Protein AF-A0A1F4BBY7-F1 (afdb_monomer)

Secondary structure (DSSP, 8-state):
--HHHHHH-TTTT-EEESS-SS---TT--EEEEEEETTEEEEEEEETTEEEEEE----GGGSS---

Foldseek 3Di:
DDVVCVVPDPQQVWAWDPDDPDDDDPPWTWTWTDPDPVWIFIWIDDPRDIHTDDTPDDPVPPPPPD

Solvent-accessible surface area (backbone atoms only — not comparable to full-atom values): 4404 Å² total; per-residue (Å²): 139,55,70,68,59,56,66,66,33,78,77,34,51,70,38,80,44,93,82,60,102,62,93,72,60,92,91,66,58,45,29,37,32,43,80,47,98,90,41,59,32,36,34,33,73,58,89,94,41,78,45,80,75,44,70,78,73,78,74,90,68,81,74,86,78,129

Sequence (66 aa):
MSWSQVYEDRGLKWEKIDNPPVQLQVGESVYSIRITQARRALVTRRGDFMSFLTLPVDHDATYTGR

Structure (mmCIF, N/CA/C/O backbone):
data_AF-A0A1F4BBY7-F1
#
_entry.id   AF-A0A1F4BBY7-F1
#
loop_
_atom_site.group_PDB
_atom_site.id
_atom_site.type_symbol
_atom_site.label_atom_id
_atom_site.label_alt_id
_atom_site.label_comp_id
_atom_site.label_asym_id
_atom_site.label_entity_id
_atom_site.label_seq_id
_atom_site.pdbx_PDB_ins_code
_atom_site.Cartn_x
_atom_site.Cartn_y
_atom_site.Cartn_z
_atom_site.occupancy
_atom_site.B_iso_or_equiv
_atom_site.auth_seq_id
_atom_site.auth_comp_id
_atom_site.auth_asym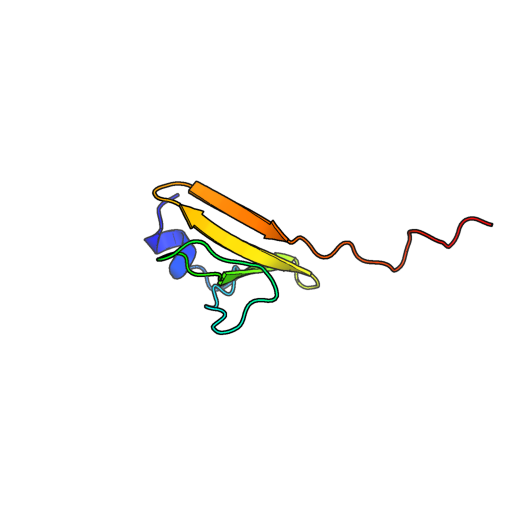_id
_atom_site.auth_atom_id
_atom_site.pdbx_PDB_model_num
ATOM 1 N N . MET A 1 1 ? -10.899 -10.755 4.881 1.00 80.06 1 MET A N 1
ATOM 2 C CA . MET A 1 1 ? -9.526 -10.391 5.285 1.00 80.06 1 MET A CA 1
ATOM 3 C C . MET A 1 1 ? -9.626 -9.163 6.172 1.00 80.06 1 MET A C 1
ATOM 5 O O . MET A 1 1 ? -10.324 -8.235 5.781 1.00 80.06 1 MET A O 1
ATOM 9 N N . SER A 1 2 ? -9.044 -9.181 7.371 1.00 93.75 2 SER A N 1
ATOM 10 C CA . SER A 1 2 ? -9.065 -8.033 8.289 1.00 93.75 2 SER A CA 1
ATOM 11 C C . SER A 1 2 ? -7.842 -7.136 8.092 1.00 93.75 2 SER A C 1
ATOM 13 O O . SER A 1 2 ? -6.825 -7.564 7.548 1.00 93.75 2 SER A O 1
ATOM 15 N N . TRP A 1 3 ? -7.909 -5.895 8.571 1.00 94.31 3 TRP A N 1
ATOM 16 C CA . TRP A 1 3 ? -6.764 -4.982 8.517 1.00 94.31 3 TRP A CA 1
ATOM 17 C C . TRP A 1 3 ? -5.573 -5.457 9.341 1.00 94.31 3 TRP A C 1
ATOM 19 O O . TRP A 1 3 ? -4.442 -5.292 8.901 1.00 94.31 3 TRP A O 1
ATOM 29 N N . SER A 1 4 ? -5.811 -6.104 10.483 1.00 94.94 4 SER A N 1
ATOM 30 C CA . SER A 1 4 ? -4.736 -6.713 11.270 1.00 94.94 4 SER A CA 1
ATOM 31 C C . SER A 1 4 ? -3.974 -7.749 10.446 1.00 94.94 4 SER A C 1
ATOM 33 O O . SER A 1 4 ? -2.752 -7.703 10.400 1.00 94.94 4 SER A O 1
ATOM 35 N N . GLN A 1 5 ? -4.687 -8.598 9.693 1.00 94.50 5 GLN A N 1
ATOM 36 C CA . GLN A 1 5 ? -4.055 -9.568 8.792 1.00 94.50 5 GLN A CA 1
ATOM 37 C C . GLN A 1 5 ? -3.225 -8.884 7.697 1.00 94.50 5 GLN A C 1
AT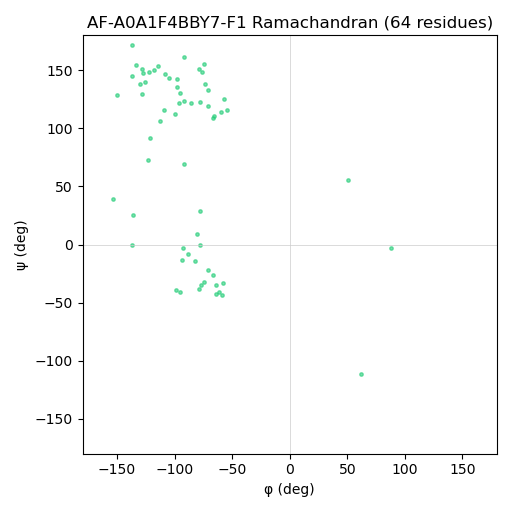OM 39 O O . GLN A 1 5 ? -2.128 -9.335 7.399 1.00 94.50 5 GLN A O 1
ATOM 44 N N . VAL A 1 6 ? -3.719 -7.781 7.124 1.00 94.44 6 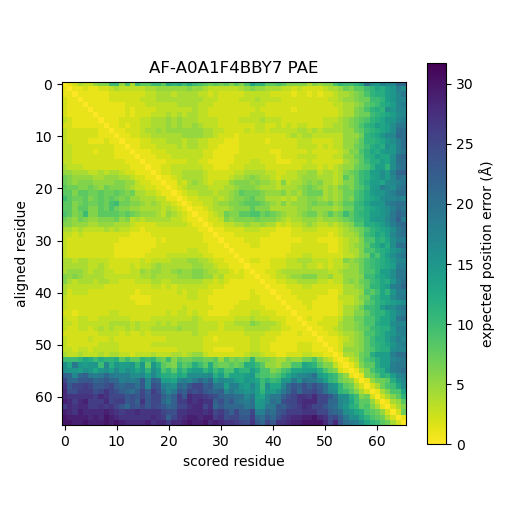VAL A N 1
ATOM 45 C CA . VAL A 1 6 ? -2.988 -7.003 6.105 1.00 94.44 6 VAL A CA 1
ATOM 46 C C . VA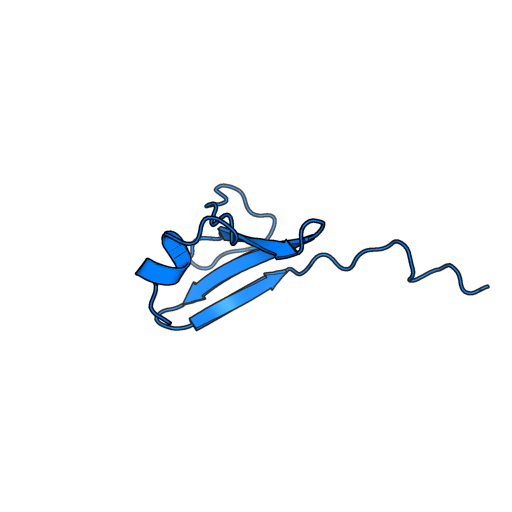L A 1 6 ? -1.702 -6.396 6.674 1.00 94.44 6 VAL A C 1
ATOM 48 O O . VAL A 1 6 ? -0.668 -6.425 6.012 1.00 94.44 6 VAL A O 1
ATOM 51 N N . TYR A 1 7 ? -1.752 -5.842 7.886 1.00 93.44 7 TYR A N 1
ATOM 52 C CA . TYR A 1 7 ? -0.601 -5.185 8.513 1.00 93.44 7 TYR A CA 1
ATOM 53 C C . TYR A 1 7 ? 0.452 -6.170 9.024 1.00 93.44 7 TYR A C 1
ATOM 55 O O . TYR A 1 7 ? 1.641 -5.858 9.006 1.00 93.44 7 TYR A O 1
ATOM 63 N N . GLU A 1 8 ? 0.030 -7.350 9.470 1.00 93.94 8 GLU A N 1
ATOM 64 C CA . GLU A 1 8 ? 0.922 -8.398 9.976 1.00 93.94 8 GLU A CA 1
ATOM 65 C C . GLU A 1 8 ? 1.550 -9.241 8.853 1.00 93.94 8 GLU A C 1
ATOM 67 O O . GLU A 1 8 ? 2.529 -9.960 9.088 1.00 93.94 8 GLU A O 1
ATOM 72 N N . ASP A 1 9 ? 1.031 -9.143 7.625 1.00 94.50 9 ASP A N 1
ATOM 73 C CA . ASP A 1 9 ? 1.557 -9.875 6.479 1.00 94.50 9 ASP A CA 1
ATOM 74 C C . ASP A 1 9 ? 2.984 -9.416 6.120 1.00 94.50 9 ASP A C 1
ATOM 76 O O . ASP A 1 9 ? 3.245 -8.320 5.608 1.00 94.50 9 ASP A O 1
ATOM 80 N N . ARG A 1 10 ? 3.949 -10.309 6.361 1.00 93.19 10 ARG A N 1
ATOM 81 C CA . ARG A 1 10 ? 5.376 -10.056 6.108 1.00 93.19 10 ARG A CA 1
ATOM 82 C C . ARG A 1 10 ? 5.734 -10.012 4.622 1.00 93.19 10 ARG A C 1
ATOM 84 O O . ARG A 1 10 ? 6.791 -9.468 4.277 1.00 93.19 10 ARG A O 1
ATOM 91 N N . GLY A 1 11 ? 4.916 -10.618 3.765 1.00 94.19 11 GLY A N 1
ATOM 92 C CA . GLY A 1 11 ? 5.091 -10.651 2.316 1.00 94.19 11 GLY A CA 1
ATOM 93 C C . GLY A 1 11 ? 4.655 -9.346 1.659 1.00 94.19 11 GLY A C 1
ATOM 94 O O . GLY A 1 11 ? 5.350 -8.856 0.766 1.00 94.19 11 GLY A O 1
ATOM 95 N N . LEU A 1 12 ? 3.574 -8.746 2.162 1.00 94.62 12 LEU A N 1
ATOM 96 C CA . LEU A 1 12 ? 3.008 -7.497 1.667 1.00 94.62 12 LEU A CA 1
ATOM 97 C C . LEU A 1 12 ? 3.935 -6.303 1.907 1.00 94.62 12 LEU A C 1
ATOM 99 O O . LEU A 1 12 ? 3.895 -5.346 1.138 1.00 94.62 12 LEU A O 1
ATOM 103 N N . LYS A 1 13 ? 4.812 -6.360 2.921 1.00 94.06 13 LYS A N 1
ATOM 104 C CA . LYS A 1 13 ? 5.782 -5.288 3.225 1.00 94.06 13 LYS A CA 1
ATOM 105 C C . LYS A 1 13 ? 5.089 -3.924 3.310 1.00 94.06 13 LYS A C 1
ATOM 107 O O . LYS A 1 13 ? 5.435 -3.007 2.561 1.00 94.06 13 LYS A O 1
ATOM 112 N N . TRP A 1 14 ? 4.078 -3.857 4.175 1.00 94.81 14 TRP A N 1
ATOM 113 C CA . TRP A 1 14 ? 3.271 -2.669 4.422 1.00 94.81 14 TRP A CA 1
ATOM 114 C C . TRP A 1 14 ? 4.113 -1.573 5.080 1.00 94.81 14 TRP A C 1
ATOM 116 O O . TRP A 1 14 ? 4.493 -1.681 6.244 1.00 94.81 14 TRP A O 1
ATOM 126 N N . GLU A 1 15 ? 4.409 -0.514 4.334 1.00 94.25 15 GLU A N 1
ATOM 127 C CA . GLU A 1 15 ? 5.298 0.568 4.771 1.00 94.25 15 GLU A CA 1
ATOM 128 C C . GLU A 1 15 ? 4.605 1.913 4.580 1.00 94.25 15 GLU A C 1
ATOM 130 O O . GLU A 1 15 ? 4.088 2.188 3.501 1.00 94.25 15 GLU A O 1
ATOM 135 N N . LYS A 1 16 ? 4.582 2.768 5.607 1.00 94.56 16 LYS A N 1
ATOM 136 C CA . LYS A 1 16 ? 4.054 4.133 5.476 1.00 94.56 16 LYS A CA 1
ATOM 137 C C . LYS A 1 16 ? 5.041 4.999 4.692 1.00 94.56 16 LYS A C 1
ATOM 139 O O . LYS A 1 16 ? 6.244 4.911 4.915 1.00 94.56 16 LYS A O 1
ATOM 144 N N . ILE A 1 17 ? 4.524 5.833 3.794 1.00 92.56 17 ILE A N 1
ATOM 145 C CA . ILE A 1 17 ? 5.307 6.793 3.013 1.00 92.56 17 ILE A 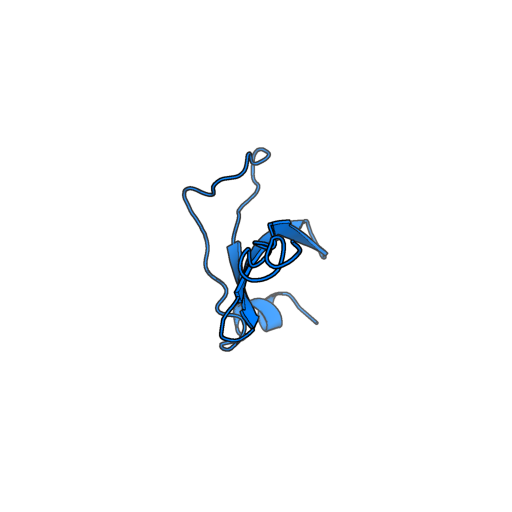CA 1
ATOM 146 C C . ILE A 1 17 ? 4.980 8.201 3.508 1.00 92.56 17 ILE A C 1
ATOM 148 O O . ILE A 1 17 ? 3.844 8.651 3.372 1.00 92.56 17 ILE A O 1
ATOM 152 N N . ASP A 1 18 ? 5.974 8.892 4.067 1.00 89.12 18 ASP A N 1
ATOM 153 C CA . ASP A 1 18 ? 5.774 10.227 4.648 1.00 89.12 18 ASP A CA 1
ATOM 154 C C . ASP A 1 18 ? 5.670 11.331 3.586 1.00 89.12 18 ASP A C 1
ATOM 156 O O . ASP A 1 18 ? 4.881 12.257 3.740 1.00 89.12 18 ASP A O 1
ATOM 160 N N . ASN A 1 19 ? 6.410 11.203 2.477 1.00 86.12 19 ASN A N 1
ATOM 161 C CA . ASN A 1 19 ? 6.414 12.161 1.364 1.00 86.12 19 ASN A CA 1
ATOM 162 C C . ASN A 1 19 ? 6.053 11.462 0.043 1.00 86.12 19 ASN A C 1
ATOM 164 O O . ASN A 1 19 ? 6.934 11.189 -0.777 1.00 86.12 19 ASN A O 1
ATOM 168 N N . PRO A 1 20 ? 4.781 11.086 -0.160 1.00 84.75 20 PRO A N 1
ATOM 169 C CA . PRO A 1 20 ? 4.381 10.358 -1.351 1.00 84.75 20 PRO A CA 1
ATOM 170 C C . PRO A 1 20 ? 4.304 11.283 -2.579 1.00 84.75 20 PRO A C 1
ATOM 172 O O . PRO A 1 20 ? 3.926 12.447 -2.454 1.00 84.75 20 PRO A O 1
ATOM 175 N N . PRO A 1 21 ? 4.586 10.771 -3.790 1.00 82.31 21 PRO A N 1
ATOM 176 C CA . PRO A 1 21 ? 4.540 11.541 -5.038 1.00 82.31 21 PRO A CA 1
ATOM 177 C C . PRO A 1 21 ? 3.104 11.761 -5.559 1.00 82.31 21 PRO A C 1
ATOM 179 O O . PRO A 1 21 ? 2.878 11.839 -6.763 1.00 82.31 21 PRO A O 1
ATOM 182 N N . VAL A 1 22 ? 2.113 11.810 -4.666 1.00 81.69 22 VAL A N 1
ATOM 183 C CA . VAL A 1 22 ? 0.689 11.989 -4.980 1.00 81.69 22 VAL A CA 1
ATOM 184 C C . VAL A 1 22 ? 0.073 12.983 -4.001 1.00 81.69 22 VAL A C 1
ATOM 186 O O . VAL A 1 22 ? 0.447 13.021 -2.830 1.00 81.69 22 VAL A O 1
ATOM 189 N N . GLN A 1 23 ? -0.880 13.791 -4.468 1.00 83.69 23 GLN A N 1
ATOM 190 C CA . GLN A 1 23 ? -1.631 14.684 -3.585 1.00 83.69 23 GLN A CA 1
ATOM 191 C C . GLN A 1 23 ? -2.586 13.877 -2.706 1.00 83.69 23 GLN A C 1
ATOM 193 O O . GLN A 1 23 ? -3.317 13.017 -3.197 1.00 83.69 23 GLN A O 1
ATOM 198 N N . LEU A 1 24 ? -2.586 14.187 -1.412 1.00 82.50 24 LEU A N 1
ATOM 199 C CA . LEU A 1 24 ? -3.448 13.550 -0.425 1.00 82.50 24 LEU A CA 1
ATOM 200 C C . LEU A 1 24 ? -4.543 14.481 0.046 1.00 82.50 24 LEU A C 1
ATOM 202 O O . LEU A 1 24 ? -4.335 15.689 0.178 1.00 82.50 24 LEU A O 1
ATOM 206 N N . GLN A 1 25 ? -5.697 13.894 0.353 1.00 84.69 25 GLN A N 1
ATOM 207 C CA . GLN A 1 25 ? -6.704 14.594 1.132 1.00 84.69 25 GLN A CA 1
ATOM 208 C C . GLN A 1 25 ? -6.271 14.660 2.600 1.00 84.69 25 GLN A C 1
ATOM 210 O O . GLN A 1 25 ? -5.494 13.836 3.091 1.00 84.69 25 GLN A O 1
ATOM 215 N N . VAL A 1 26 ? -6.780 15.664 3.313 1.00 83.88 26 VAL A N 1
ATOM 216 C CA . VAL A 1 26 ? -6.487 15.860 4.736 1.00 83.88 26 VAL A CA 1
ATOM 217 C C . VAL A 1 26 ? -6.870 14.601 5.518 1.00 83.88 26 VAL A C 1
ATOM 219 O O . VAL A 1 26 ? -8.004 14.138 5.446 1.00 83.88 26 VAL A O 1
ATOM 222 N N . GLY A 1 27 ? -5.912 14.058 6.273 1.00 85.31 27 GLY A N 1
ATOM 223 C CA . GLY A 1 27 ? -6.100 12.857 7.091 1.00 85.31 27 GLY A CA 1
ATOM 224 C C . GLY A 1 27 ? -5.832 11.531 6.373 1.00 85.31 27 GLY A C 1
ATOM 225 O O . GLY A 1 27 ? -5.863 10.487 7.022 1.00 85.31 27 GLY A O 1
ATOM 226 N N . GLU A 1 28 ? -5.523 11.538 5.073 1.00 89.94 28 GLU A N 1
ATOM 227 C CA . GLU A 1 28 ? -5.088 10.326 4.378 1.00 89.94 28 GLU A CA 1
ATOM 228 C C . GLU A 1 28 ? -3.614 10.006 4.658 1.00 89.94 28 GLU A C 1
ATOM 230 O O . GLU A 1 28 ? -2.783 10.880 4.900 1.00 89.94 28 GLU A O 1
ATOM 235 N N . SER A 1 29 ? -3.277 8.719 4.614 1.00 93.12 29 SER A N 1
ATOM 236 C CA . SER A 1 29 ? -1.898 8.231 4.648 1.00 93.12 29 SER A CA 1
ATOM 237 C C . SER A 1 29 ? -1.659 7.330 3.448 1.00 93.12 29 SER A C 1
ATOM 239 O O . SER A 1 29 ? -2.515 6.517 3.096 1.00 93.12 29 SER A O 1
ATOM 241 N N . VAL A 1 30 ? -0.482 7.458 2.839 1.00 94.44 30 VAL A N 1
ATOM 242 C CA . VAL A 1 30 ? -0.045 6.566 1.763 1.00 94.44 30 VAL A CA 1
ATOM 243 C C . VAL A 1 30 ? 0.853 5.499 2.330 1.00 94.44 30 VAL A C 1
ATOM 245 O O . VAL A 1 30 ? 1.697 5.749 3.192 1.00 94.44 30 VAL A O 1
ATOM 248 N N . TYR A 1 31 ? 0.685 4.309 1.783 1.00 94.81 31 TYR A N 1
ATOM 249 C CA . TYR A 1 31 ? 1.501 3.161 2.087 1.00 94.81 31 TYR A CA 1
ATOM 250 C C . TYR A 1 31 ? 2.038 2.567 0.798 1.00 94.81 31 TYR A C 1
ATOM 252 O O . TYR A 1 31 ? 1.379 2.603 -0.242 1.00 94.81 31 TYR A O 1
ATOM 260 N N . SER A 1 32 ? 3.232 2.000 0.872 1.00 94.00 32 SER A N 1
ATOM 261 C CA . SER A 1 32 ? 3.755 1.134 -0.163 1.00 94.00 32 SER A CA 1
ATOM 262 C C . SER A 1 32 ? 3.534 -0.322 0.224 1.00 94.00 32 SER A C 1
ATOM 264 O O . SER A 1 32 ? 3.765 -0.711 1.370 1.00 94.00 32 SER A O 1
ATOM 266 N N . ILE A 1 33 ? 3.083 -1.121 -0.741 1.00 95.44 33 ILE A N 1
ATOM 267 C CA . ILE A 1 33 ? 2.921 -2.569 -0.600 1.00 95.44 33 ILE A CA 1
ATOM 268 C C . ILE A 1 33 ? 3.613 -3.300 -1.742 1.00 95.44 33 ILE A C 1
ATOM 270 O O . ILE A 1 33 ? 3.719 -2.792 -2.858 1.00 95.44 33 ILE A O 1
ATOM 274 N N . ARG A 1 34 ? 4.069 -4.517 -1.474 1.00 94.25 34 ARG A N 1
ATOM 275 C CA . ARG A 1 34 ? 4.632 -5.441 -2.452 1.00 94.25 34 ARG A CA 1
ATOM 276 C C . ARG A 1 34 ? 3.507 -6.239 -3.109 1.00 94.25 34 ARG A C 1
ATOM 278 O O . ARG A 1 34 ? 2.784 -6.952 -2.425 1.00 94.25 34 ARG A O 1
ATOM 285 N N . ILE A 1 35 ? 3.403 -6.150 -4.433 1.00 90.44 35 ILE A N 1
ATOM 286 C CA . ILE A 1 35 ? 2.444 -6.943 -5.226 1.00 90.44 35 ILE A CA 1
ATOM 287 C C . ILE A 1 35 ? 3.137 -8.160 -5.834 1.00 90.44 35 ILE A C 1
ATOM 289 O O . ILE A 1 35 ? 2.596 -9.260 -5.849 1.00 90.44 35 ILE A O 1
ATOM 293 N N . THR A 1 36 ? 4.374 -7.972 -6.291 1.00 89.12 36 THR A N 1
ATOM 294 C CA . THR A 1 36 ? 5.273 -9.040 -6.740 1.00 89.12 36 THR A CA 1
ATOM 295 C C . THR A 1 36 ? 6.671 -8.773 -6.189 1.00 89.12 36 THR A C 1
ATOM 297 O O . THR A 1 36 ? 6.926 -7.706 -5.636 1.00 89.12 36 THR A O 1
ATOM 300 N N . GLN A 1 37 ? 7.617 -9.703 -6.338 1.00 87.25 37 GLN A N 1
ATOM 301 C CA . GLN A 1 37 ? 8.997 -9.468 -5.886 1.00 87.25 37 GLN A CA 1
ATOM 302 C C . GLN A 1 37 ? 9.643 -8.234 -6.538 1.00 87.25 37 GLN A C 1
ATOM 304 O O . GLN A 1 37 ? 10.415 -7.544 -5.878 1.00 87.25 37 GLN A O 1
ATOM 309 N N . ALA A 1 38 ? 9.285 -7.938 -7.790 1.00 85.62 38 ALA A N 1
ATOM 310 C CA . ALA A 1 38 ? 9.830 -6.822 -8.557 1.00 85.62 38 ALA A CA 1
ATOM 311 C C . ALA A 1 38 ? 8.990 -5.536 -8.471 1.00 85.62 38 ALA A C 1
ATOM 313 O O . ALA A 1 38 ? 9.456 -4.485 -8.898 1.00 85.62 38 ALA A O 1
ATOM 314 N N . ARG A 1 39 ? 7.749 -5.587 -7.959 1.00 86.75 39 ARG A N 1
ATOM 315 C CA . ARG A 1 39 ? 6.809 -4.458 -8.059 1.00 86.75 39 ARG A CA 1
ATOM 316 C C . ARG A 1 39 ? 6.177 -4.076 -6.732 1.00 86.75 39 ARG A C 1
ATOM 318 O O . ARG A 1 39 ? 5.711 -4.920 -5.959 1.00 86.75 39 ARG A O 1
ATOM 325 N N . ARG A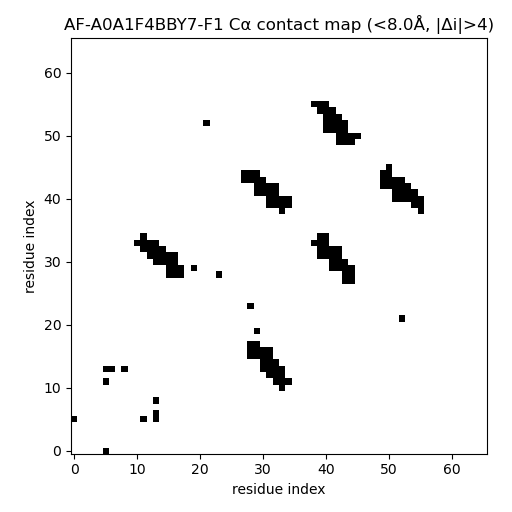 1 40 ? 6.096 -2.762 -6.526 1.00 91.31 40 ARG A N 1
ATOM 326 C CA . ARG A 1 40 ? 5.380 -2.136 -5.417 1.00 91.31 40 ARG A CA 1
ATOM 327 C C . ARG A 1 40 ? 4.243 -1.267 -5.938 1.00 91.31 40 ARG A C 1
ATOM 329 O O . ARG A 1 40 ? 4.330 -0.720 -7.033 1.00 91.31 40 ARG A O 1
ATOM 336 N N . ALA A 1 41 ? 3.198 -1.145 -5.136 1.00 92.44 41 ALA A N 1
ATOM 337 C CA . ALA A 1 41 ? 2.093 -0.227 -5.361 1.00 92.44 41 ALA A CA 1
ATOM 338 C C . ALA A 1 41 ? 2.066 0.830 -4.260 1.00 92.44 41 ALA A C 1
ATOM 340 O O . ALA A 1 41 ? 2.500 0.558 -3.137 1.00 92.44 41 ALA A O 1
ATOM 341 N N . LEU A 1 42 ? 1.521 2.004 -4.575 1.00 93.62 42 LEU A N 1
ATOM 342 C CA . LEU A 1 42 ? 1.086 2.971 -3.571 1.00 93.62 42 LEU A CA 1
ATOM 343 C C . LEU A 1 42 ? -0.406 2.788 -3.321 1.00 93.62 42 LEU A C 1
ATOM 345 O O . LEU A 1 42 ? -1.198 2.738 -4.266 1.00 93.62 42 LEU A O 1
ATOM 349 N N . VAL A 1 43 ? -0.785 2.696 -2.053 1.00 94.50 43 VAL A N 1
ATOM 350 C CA . VAL A 1 43 ? -2.164 2.484 -1.617 1.00 94.50 43 VAL A CA 1
ATOM 351 C C . VAL A 1 43 ? -2.531 3.436 -0.488 1.00 94.50 43 VAL A C 1
ATOM 353 O O . VAL A 1 43 ? -1.676 3.876 0.279 1.00 94.50 43 VAL A O 1
ATOM 356 N N . THR A 1 44 ? -3.821 3.717 -0.359 1.00 94.44 44 THR A N 1
ATOM 357 C CA . THR A 1 44 ? -4.407 4.358 0.823 1.00 94.44 44 THR A CA 1
ATOM 358 C C . THR A 1 44 ? -5.496 3.461 1.397 1.00 94.44 44 THR A C 1
ATOM 360 O O . THR A 1 44 ? -6.167 2.723 0.668 1.00 94.44 44 THR A O 1
ATOM 363 N N . ARG A 1 45 ? -5.673 3.512 2.716 1.00 93.25 45 ARG A N 1
ATOM 364 C CA . ARG A 1 45 ? -6.798 2.867 3.392 1.00 93.25 45 ARG A CA 1
ATOM 365 C C . ARG A 1 45 ? -7.940 3.869 3.516 1.0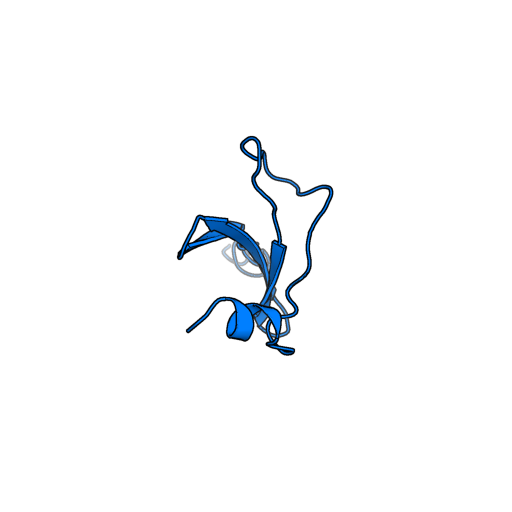0 93.25 45 ARG A C 1
ATOM 367 O O . ARG A 1 45 ? -7.785 4.903 4.158 1.00 93.25 45 ARG A O 1
ATOM 374 N N . ARG A 1 46 ? -9.108 3.512 2.985 1.00 91.19 46 ARG A N 1
ATOM 375 C CA . ARG A 1 46 ? -10.356 4.272 3.125 1.00 91.19 46 ARG A CA 1
ATOM 376 C C . ARG A 1 46 ? -11.409 3.390 3.782 1.00 91.19 46 ARG A C 1
ATOM 378 O O . ARG A 1 46 ? -12.102 2.629 3.111 1.00 91.19 46 ARG A O 1
ATOM 385 N N . GLY A 1 47 ? -11.487 3.462 5.111 1.00 90.81 47 GLY A N 1
ATOM 386 C CA . GLY A 1 47 ? -12.362 2.601 5.908 1.00 90.81 47 GLY A CA 1
ATOM 387 C C . GLY A 1 47 ? -11.988 1.126 5.748 1.00 90.81 47 GLY A C 1
ATOM 388 O O . GLY A 1 47 ? -10.909 0.709 6.185 1.00 90.81 47 GLY A O 1
ATOM 389 N N . ASP A 1 48 ? -12.871 0.370 5.096 1.00 93.06 48 ASP A N 1
ATOM 390 C CA . ASP A 1 48 ? -12.715 -1.063 4.812 1.00 93.06 48 ASP A CA 1
ATOM 391 C C . ASP A 1 48 ? -12.079 -1.357 3.450 1.00 93.06 48 ASP A C 1
ATOM 393 O O . ASP A 1 48 ? -11.792 -2.509 3.129 1.00 93.06 48 ASP A O 1
ATOM 397 N N . PHE A 1 49 ? -11.806 -0.317 2.662 1.00 92.44 49 PHE A N 1
ATOM 398 C CA . PHE A 1 49 ? -11.243 -0.454 1.328 1.00 92.44 49 PHE A CA 1
ATOM 399 C C . PHE A 1 49 ? -9.762 -0.088 1.290 1.00 92.44 49 PHE A C 1
ATOM 401 O O . PHE A 1 49 ? -9.302 0.859 1.935 1.00 92.44 49 PHE A O 1
ATOM 408 N N . MET A 1 50 ? -9.022 -0.831 0.471 1.00 93.44 50 MET A N 1
ATOM 409 C CA . MET A 1 50 ? -7.684 -0.471 0.021 1.00 93.44 50 MET A CA 1
ATOM 410 C C . MET A 1 50 ? -7.797 0.123 -1.381 1.00 93.44 50 MET A C 1
ATOM 412 O O . MET A 1 50 ? -8.130 -0.585 -2.331 1.00 93.44 50 MET A O 1
ATOM 416 N N . SER A 1 51 ? -7.519 1.415 -1.510 1.00 92.38 51 SER A N 1
ATOM 417 C CA . SER A 1 51 ? -7.528 2.102 -2.800 1.00 92.38 51 SER A CA 1
ATOM 418 C C . SER A 1 51 ? -6.114 2.162 -3.358 1.00 92.38 51 SER A C 1
ATOM 420 O O . SER A 1 51 ? -5.217 2.723 -2.729 1.00 92.38 51 SER A O 1
ATOM 422 N N . PHE A 1 52 ? -5.922 1.607 -4.551 1.00 92.06 52 PHE A N 1
ATOM 423 C CA . PHE A 1 52 ? -4.664 1.694 -5.284 1.00 92.06 52 PHE A CA 1
ATOM 424 C C . PHE A 1 52 ? -4.540 3.070 -5.934 1.00 92.06 52 PHE A C 1
ATOM 426 O O . PHE A 1 52 ? -5.407 3.476 -6.703 1.00 92.06 52 PHE A O 1
ATOM 433 N N . LEU A 1 53 ? -3.467 3.785 -5.603 1.00 88.38 53 LEU A N 1
ATOM 434 C CA . LEU A 1 53 ?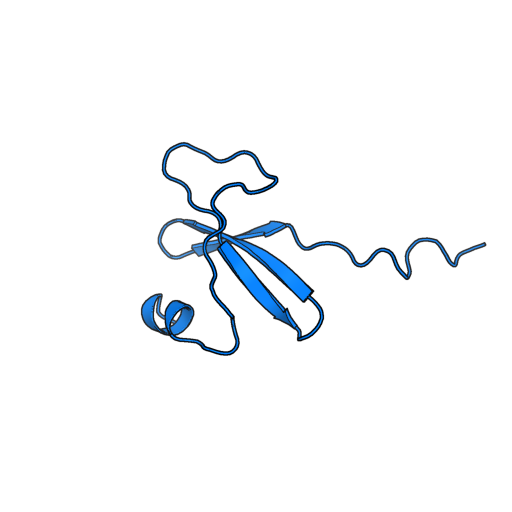 -3.194 5.134 -6.098 1.00 88.38 53 LEU A CA 1
ATOM 435 C C . LEU A 1 53 ? -2.270 5.104 -7.310 1.00 88.38 53 LEU A C 1
ATOM 437 O O . LEU A 1 53 ? -2.445 5.864 -8.257 1.00 88.38 53 LEU A O 1
ATOM 441 N N . THR A 1 54 ? -1.259 4.237 -7.277 1.00 79.62 54 THR A N 1
ATOM 442 C CA . THR A 1 54 ? -0.286 4.132 -8.363 1.00 79.62 54 THR A CA 1
ATOM 443 C C . THR A 1 54 ? 0.234 2.710 -8.453 1.00 79.62 54 THR A C 1
ATOM 445 O O . THR A 1 54 ? 0.696 2.132 -7.467 1.00 79.62 54 THR A O 1
ATOM 448 N N . LEU A 1 55 ? 0.184 2.164 -9.662 1.00 66.88 55 LEU A N 1
ATOM 449 C CA . LEU A 1 55 ? 0.932 0.988 -10.070 1.00 66.88 55 LEU A CA 1
ATOM 450 C C . LEU A 1 55 ? 1.929 1.495 -11.107 1.00 66.88 55 LEU A C 1
ATOM 452 O O . LEU A 1 55 ? 1.491 1.854 -12.200 1.00 66.88 55 LEU A O 1
ATOM 456 N N . PRO A 1 56 ? 3.227 1.610 -10.781 1.00 63.12 56 PRO A N 1
ATOM 457 C CA . PRO A 1 56 ? 4.221 1.953 -11.783 1.00 63.12 56 PRO A CA 1
ATOM 458 C C . PRO A 1 56 ? 4.096 0.949 -12.931 1.00 63.12 56 PRO A C 1
ATOM 460 O O . PRO A 1 56 ? 4.257 -0.258 -12.728 1.00 63.12 56 PRO A O 1
ATOM 463 N N . VAL A 1 57 ? 3.725 1.439 -14.115 1.00 58.97 57 VAL A N 1
ATOM 464 C CA . VAL A 1 57 ? 3.764 0.632 -15.330 1.00 58.97 57 VAL A CA 1
ATOM 465 C C . VAL A 1 57 ? 5.236 0.450 -15.639 1.00 58.97 57 VAL A C 1
ATOM 467 O O . VAL A 1 57 ? 5.978 1.417 -15.784 1.00 58.97 57 VAL A O 1
ATOM 470 N N . ASP A 1 58 ? 5.663 -0.800 -15.653 1.00 54.91 58 ASP A N 1
ATOM 471 C CA . ASP A 1 58 ? 7.008 -1.171 -16.050 1.00 54.91 58 ASP A CA 1
ATOM 472 C C . ASP A 1 58 ? 7.223 -0.697 -17.492 1.00 54.91 58 ASP A C 1
ATOM 474 O O . ASP A 1 58 ? 6.506 -1.118 -18.402 1.00 54.91 58 ASP A O 1
ATOM 478 N N . HIS A 1 59 ? 8.133 0.257 -17.683 1.00 51.91 59 HIS A N 1
ATOM 479 C CA . HIS A 1 59 ? 8.352 0.915 -18.971 1.00 51.91 59 HIS A CA 1
ATOM 480 C C . HIS A 1 59 ? 9.172 0.063 -19.956 1.00 51.91 59 HIS A C 1
ATOM 482 O O . HIS A 1 59 ? 9.348 0.483 -21.097 1.00 51.91 59 HIS A O 1
ATOM 488 N N . ASP A 1 60 ? 9.601 -1.146 -19.579 1.00 52.81 60 ASP A N 1
ATOM 489 C CA . ASP A 1 60 ? 10.519 -1.961 -20.389 1.00 52.81 60 ASP A CA 1
ATOM 490 C C . ASP A 1 60 ? 9.875 -2.743 -21.554 1.00 52.81 60 ASP A C 1
ATOM 492 O O . ASP A 1 60 ? 10.549 -3.532 -22.210 1.00 52.81 60 ASP A O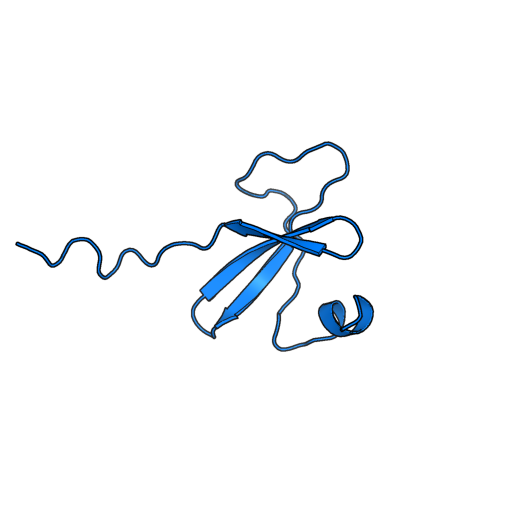 1
ATOM 496 N N . ALA A 1 61 ? 8.595 -2.514 -21.880 1.00 49.00 61 ALA A N 1
ATOM 497 C CA . ALA A 1 61 ? 7.960 -3.153 -23.045 1.00 49.00 61 ALA A CA 1
ATOM 498 C C . ALA A 1 61 ? 7.073 -2.250 -23.923 1.00 49.00 61 ALA A C 1
ATOM 500 O O . ALA A 1 61 ? 6.540 -2.723 -24.924 1.00 49.00 61 ALA A O 1
ATOM 501 N N . THR A 1 62 ? 6.902 -0.958 -23.620 1.00 47.00 62 THR A N 1
ATOM 502 C CA . THR A 1 62 ? 5.911 -0.137 -24.357 1.00 47.00 62 THR A CA 1
ATOM 503 C C . THR A 1 62 ? 6.467 0.522 -25.629 1.00 47.00 62 THR A C 1
ATOM 505 O O . THR A 1 62 ? 5.689 1.045 -26.420 1.00 47.00 62 THR A O 1
ATOM 508 N N . TYR A 1 63 ? 7.779 0.458 -25.896 1.00 50.97 63 TYR A N 1
ATOM 509 C CA . TYR A 1 63 ? 8.367 1.015 -27.130 1.00 50.97 63 TYR A CA 1
ATOM 510 C C . TYR A 1 63 ? 9.405 0.125 -27.835 1.00 50.97 63 TYR A C 1
ATOM 512 O O . TYR A 1 63 ? 10.199 0.631 -28.622 1.00 50.97 63 TYR A O 1
ATOM 520 N N . THR A 1 64 ? 9.380 -1.201 -27.666 1.00 47.22 64 THR A N 1
ATOM 521 C CA . THR A 1 64 ? 10.011 -2.108 -28.652 1.00 47.22 64 THR A CA 1
ATOM 522 C C . THR A 1 64 ? 8.962 -2.507 -29.683 1.00 47.22 64 THR A C 1
ATOM 524 O O . THR A 1 64 ? 8.440 -3.616 -29.713 1.00 47.22 64 THR A O 1
ATOM 527 N N . GLY A 1 65 ? 8.578 -1.518 -30.482 1.00 51.69 65 GLY A N 1
ATOM 528 C CA . GLY A 1 65 ? 7.505 -1.625 -31.459 1.00 51.69 65 GLY A CA 1
ATOM 529 C C . GLY A 1 65 ? 7.672 -0.659 -32.622 1.00 51.69 65 GLY A C 1
ATOM 530 O O . GLY A 1 65 ? 6.678 -0.081 -33.053 1.00 51.69 65 GLY A O 1
ATOM 531 N N . ARG A 1 66 ? 8.904 -0.454 -33.105 1.00 37.38 66 ARG A N 1
ATOM 532 C CA . ARG A 1 66 ? 9.188 -0.219 -34.527 1.00 37.38 66 ARG A CA 1
ATOM 533 C C . ARG A 1 66 ? 10.666 -0.369 -34.851 1.00 37.38 66 ARG A C 1
ATOM 535 O O . ARG A 1 66 ? 11.482 0.071 -34.016 1.00 37.38 66 ARG A O 1
#

Mean predicted aligned error: 7.0 Å

Radius of gyration: 14.07 Å; Cα contacts (8 Å, |Δi|>4): 80; chains: 1; bounding box: 23×26×46 Å

pLDDT: mean 83.79, std 15.55, range [37.38, 95.44]

Nearest PDB structures (foldseek):
  4xfv-assembly1_A  TM=7.240E-01  e=9.643E+00  Saccharomyces cerevisiae S288C